Protein AF-A0A1I7TX68-F1 (afdb_monomer)

InterPro domains:
  IPR019137 Nck-associated protein 1 [PF09735] (1-129)
  IPR019137 Nck-associated protein 1 [PTHR12093] (1-124)

Secondary structure (DSSP, 8-state):
-HHHHHHGGGGGGSGGGS-BGGGTB-TTSGGGHHHHHHHHHHHHHHHTT---HHHHHHHHHHHHHHHHHHHHHHH-SSS---HHHHHHHHHHHHHHHHHHHT-SS--HHHHHHHS-HHHHHHHHHHHHHHHTT-

Mean predicted aligned error: 3.85 Å

Sequence (134 aa):
MVAVAICIPRIGMSELSSYTPSIQASLNNSHCVPAAINTIGSALFHLHEQNDIPMRMKEFLALASSGILRTIHERDNGRQVSDVILRSQTTLYIILEQMVRKSRWLSMDVLEACFPYNLVRTAYQQCYEVDTKT

Foldseek 3Di:
DLVLLLCLLVLLQDPQLFQAPVVRAGNVRLLCSLLVCQVVLVVVVVVVVPVCSLVVLLVSLLSNLVSLVVVLVVQPPPDDQDPSSLRSNLSSLCSSVSNQVNHPNHHVVSCCVRPNCVSNVVSVVVNVVVNVVD

Radius of gyration: 15.03 Å; Cα contacts (8 Å, |Δi|>4): 144; chains: 1; bounding box: 36×30×45 Å

pLDDT: mean 92.43, std 8.42, range [55.69, 98.06]

Structure (mmCIF, N/CA/C/O backbone):
data_AF-A0A1I7TX68-F1
#
_entry.id   AF-A0A1I7TX68-F1
#
loop_
_atom_site.group_PDB
_atom_site.id
_atom_site.type_symbol
_atom_site.label_atom_id
_atom_site.label_alt_id
_atom_site.label_comp_id
_atom_site.label_asym_id
_atom_site.label_entity_id
_atom_site.label_seq_id
_atom_site.pdbx_PDB_ins_code
_atom_site.Cartn_x
_atom_site.Cartn_y
_atom_site.Cartn_z
_atom_site.occupancy
_atom_site.B_iso_or_equiv
_atom_site.auth_seq_id
_atom_site.auth_comp_id
_atom_site.auth_asym_id
_atom_site.auth_atom_id
_atom_site.pdbx_PDB_model_num
ATOM 1 N N . MET A 1 1 ? -0.925 0.742 14.727 1.00 90.44 1 MET A N 1
ATOM 2 C CA . MET A 1 1 ? -0.950 0.988 13.266 1.00 90.44 1 MET A CA 1
ATOM 3 C C . MET A 1 1 ? 0.075 2.004 12.777 1.00 90.44 1 MET A C 1
ATOM 5 O O . MET A 1 1 ? 0.686 1.745 11.750 1.00 90.44 1 MET A O 1
ATOM 9 N N . VAL A 1 2 ? 0.345 3.090 13.511 1.00 95.44 2 VAL A N 1
ATOM 10 C CA . VAL A 1 2 ? 1.366 4.103 13.153 1.00 95.44 2 VAL A CA 1
ATOM 11 C C . VAL A 1 2 ? 2.733 3.498 12.799 1.00 95.44 2 VAL A C 1
ATOM 13 O O . VAL A 1 2 ? 3.244 3.739 11.710 1.00 95.44 2 VAL A O 1
ATOM 16 N N . ALA A 1 3 ? 3.295 2.652 13.671 1.00 95.62 3 ALA A N 1
ATOM 17 C CA . ALA A 1 3 ? 4.592 2.013 13.423 1.00 95.62 3 ALA A CA 1
ATOM 18 C C . ALA A 1 3 ? 4.608 1.165 12.137 1.00 95.62 3 ALA A C 1
ATOM 20 O O . ALA A 1 3 ? 5.583 1.182 11.394 1.00 95.62 3 ALA A O 1
ATOM 21 N N . VAL A 1 4 ? 3.507 0.463 11.845 1.00 96.06 4 VAL A N 1
ATOM 22 C CA . VAL A 1 4 ? 3.367 -0.333 10.618 1.00 96.06 4 VAL A CA 1
ATOM 23 C C . VAL A 1 4 ? 3.355 0.577 9.389 1.00 96.06 4 VAL A C 1
ATOM 25 O O . VAL A 1 4 ? 4.075 0.298 8.437 1.00 96.06 4 VAL A O 1
ATOM 28 N N . ALA A 1 5 ? 2.605 1.686 9.427 1.00 97.19 5 ALA A N 1
ATOM 29 C CA . ALA A 1 5 ? 2.517 2.641 8.319 1.00 97.19 5 ALA A CA 1
ATOM 30 C C . ALA A 1 5 ? 3.888 3.237 7.960 1.00 97.19 5 ALA A C 1
ATOM 32 O O . ALA A 1 5 ? 4.249 3.304 6.788 1.00 97.19 5 ALA A O 1
ATOM 33 N N . ILE A 1 6 ? 4.684 3.598 8.973 1.00 95.31 6 ILE A N 1
ATOM 34 C CA . ILE A 1 6 ? 6.037 4.156 8.801 1.00 95.31 6 ILE A CA 1
ATOM 35 C C . ILE A 1 6 ? 6.998 3.140 8.162 1.00 95.31 6 ILE A C 1
ATOM 37 O O . ILE A 1 6 ? 7.940 3.525 7.472 1.00 95.31 6 ILE A O 1
ATOM 41 N N . CYS A 1 7 ? 6.763 1.842 8.354 1.00 95.56 7 CYS A N 1
ATOM 42 C CA . CYS A 1 7 ? 7.592 0.786 7.780 1.00 95.56 7 CYS A CA 1
ATOM 43 C C . CYS A 1 7 ? 7.237 0.437 6.326 1.00 95.56 7 CYS A C 1
ATOM 4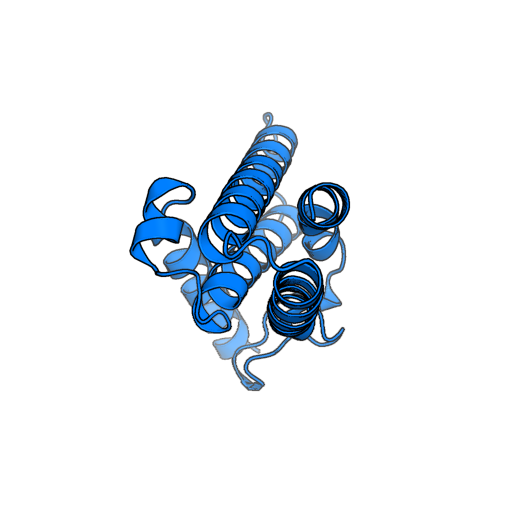5 O O . CYS A 1 7 ? 8.065 -0.184 5.660 1.00 95.56 7 CYS A O 1
ATOM 47 N N . ILE A 1 8 ? 6.067 0.836 5.807 1.00 96.50 8 ILE A N 1
ATOM 48 C CA . ILE A 1 8 ? 5.622 0.483 4.444 1.00 96.50 8 ILE A CA 1
ATOM 49 C C . ILE A 1 8 ? 6.635 0.876 3.354 1.00 96.50 8 ILE A C 1
ATOM 51 O O . ILE A 1 8 ? 6.936 0.018 2.521 1.00 96.50 8 ILE A O 1
ATOM 55 N N . PRO A 1 9 ? 7.249 2.080 3.356 1.00 94.94 9 PRO A N 1
ATOM 56 C CA . PRO A 1 9 ? 8.240 2.452 2.342 1.00 94.94 9 PRO A CA 1
ATOM 57 C C . PRO A 1 9 ? 9.437 1.493 2.240 1.00 94.94 9 PRO A C 1
ATOM 59 O O . PRO A 1 9 ? 10.081 1.413 1.193 1.00 94.94 9 PRO A O 1
ATOM 62 N N . ARG A 1 10 ? 9.737 0.727 3.301 1.00 93.44 10 ARG A N 1
ATOM 63 C CA . ARG A 1 10 ? 10.842 -0.244 3.310 1.00 93.44 10 ARG A CA 1
ATOM 64 C C . ARG A 1 10 ? 10.579 -1.442 2.397 1.00 93.44 10 ARG A C 1
ATOM 66 O O . ARG A 1 10 ? 11.537 -2.058 1.945 1.00 93.44 10 ARG A O 1
ATOM 73 N N . ILE A 1 11 ? 9.319 -1.742 2.067 1.00 95.31 11 ILE A N 1
ATOM 74 C CA . ILE A 1 11 ? 8.958 -2.825 1.135 1.00 95.31 11 ILE A CA 1
ATOM 75 C C . ILE A 1 11 ? 9.611 -2.600 -0.234 1.00 95.31 11 ILE A C 1
ATOM 77 O O . ILE A 1 11 ? 10.168 -3.534 -0.809 1.00 95.31 11 ILE A O 1
ATOM 81 N N . GLY A 1 12 ? 9.617 -1.357 -0.724 1.00 92.81 12 GLY A N 1
ATOM 82 C CA . GLY A 1 12 ? 10.200 -0.998 -2.020 1.00 92.81 12 GLY A CA 1
ATOM 83 C C . GLY A 1 12 ? 11.730 -1.107 -2.090 1.00 92.81 12 GLY A C 1
ATOM 84 O O . GLY A 1 12 ? 12.300 -0.939 -3.161 1.00 92.81 12 GLY A O 1
ATOM 85 N N . MET A 1 13 ? 12.415 -1.388 -0.974 1.00 90.25 13 MET A N 1
ATOM 86 C CA . MET A 1 13 ? 13.875 -1.554 -0.956 1.00 90.25 13 MET A CA 1
ATOM 87 C C . MET A 1 13 ? 14.337 -2.919 -1.484 1.00 90.25 13 MET A C 1
ATOM 89 O O . MET A 1 13 ? 15.502 -3.058 -1.843 1.00 90.25 13 MET A O 1
ATOM 93 N N . SER A 1 14 ? 13.457 -3.924 -1.524 1.00 93.31 14 SER A N 1
ATOM 94 C CA . SER A 1 14 ? 13.788 -5.255 -2.043 1.00 93.31 14 SER A CA 1
ATOM 95 C C . SER A 1 14 ? 13.344 -5.395 -3.495 1.00 93.31 14 SER A C 1
ATOM 97 O O . SER A 1 14 ? 12.199 -5.103 -3.830 1.00 93.31 14 SER A O 1
ATOM 99 N N . GLU A 1 15 ? 14.227 -5.901 -4.355 1.00 92.12 15 GLU A N 1
ATOM 100 C CA . GLU A 1 15 ? 13.897 -6.144 -5.767 1.00 92.12 15 GLU A CA 1
ATOM 101 C C . GLU A 1 15 ? 12.800 -7.204 -5.920 1.00 92.12 15 GLU A C 1
ATOM 103 O O . GLU A 1 15 ? 11.929 -7.085 -6.779 1.00 92.12 15 GLU A O 1
ATOM 108 N N . LEU A 1 16 ? 12.788 -8.191 -5.019 1.00 95.38 16 LEU A N 1
ATOM 109 C CA . LEU A 1 16 ? 11.799 -9.269 -4.975 1.00 95.38 16 LEU A CA 1
ATOM 110 C C . LEU A 1 16 ? 10.393 -8.787 -4.578 1.00 95.38 16 LEU A C 1
ATOM 112 O O . LEU A 1 16 ? 9.441 -9.566 -4.655 1.00 95.38 16 LEU A O 1
ATOM 116 N N . SER A 1 17 ? 10.255 -7.533 -4.130 1.00 96.88 17 SER A N 1
ATOM 117 C CA . SER A 1 17 ? 8.957 -6.913 -3.840 1.00 96.88 17 SER A CA 1
ATOM 118 C C . SER A 1 17 ? 8.227 -6.444 -5.092 1.00 96.88 17 SER A C 1
ATOM 120 O O . SER A 1 17 ? 7.039 -6.138 -5.002 1.00 96.88 17 SER A O 1
ATOM 122 N N . SER A 1 18 ? 8.917 -6.380 -6.232 1.00 95.75 18 SER 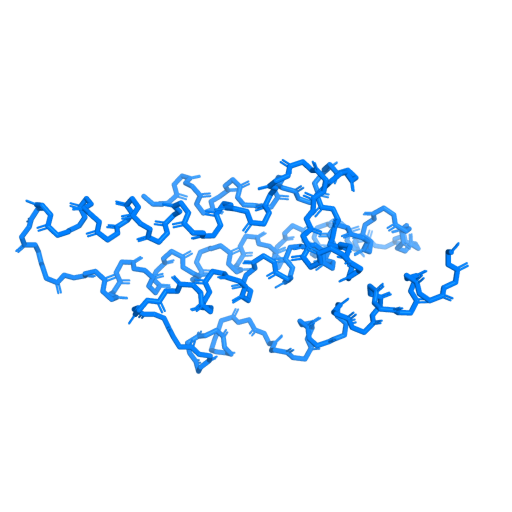A N 1
ATOM 123 C CA . SER A 1 18 ? 8.338 -5.921 -7.493 1.00 95.75 18 SER A CA 1
ATOM 124 C C . SER A 1 18 ? 7.123 -6.758 -7.870 1.00 95.75 18 SER A C 1
ATOM 126 O O . SER A 1 18 ? 7.116 -7.978 -7.700 1.00 95.75 18 SER A O 1
ATOM 128 N N . TYR A 1 19 ? 6.089 -6.087 -8.370 1.00 96.56 19 TYR A N 1
ATOM 129 C CA . TYR A 1 19 ? 4.895 -6.753 -8.866 1.00 96.56 19 TYR A CA 1
ATOM 130 C C . TYR A 1 19 ? 5.187 -7.410 -10.217 1.00 96.56 19 TYR A C 1
ATOM 132 O O . TYR A 1 19 ? 5.639 -6.747 -11.150 1.00 96.56 19 TYR A O 1
ATOM 140 N N . THR A 1 20 ? 4.893 -8.701 -10.303 1.00 95.62 20 THR A N 1
ATOM 141 C CA . THR A 1 20 ? 5.013 -9.537 -11.493 1.00 95.62 20 THR A CA 1
ATOM 142 C C . THR A 1 20 ? 3.605 -9.851 -12.014 1.00 95.62 20 THR A C 1
ATOM 144 O O . THR A 1 20 ? 2.876 -10.612 -11.366 1.00 95.62 20 THR A O 1
ATOM 147 N N . PRO A 1 21 ? 3.196 -9.272 -13.157 1.00 95.44 21 PRO A N 1
ATOM 148 C CA . PRO A 1 21 ? 1.857 -9.445 -13.715 1.00 95.44 21 PRO A CA 1
ATOM 149 C C . PRO A 1 21 ? 1.465 -10.895 -14.006 1.00 95.44 21 PRO A C 1
ATOM 151 O O . PRO A 1 21 ? 0.356 -11.290 -13.646 1.00 95.44 21 PRO A O 1
ATOM 154 N N . SER A 1 22 ? 2.368 -11.702 -14.570 1.00 94.56 22 SER A N 1
ATOM 155 C CA . SER A 1 22 ? 2.120 -13.115 -14.903 1.00 94.56 22 SER A CA 1
ATOM 156 C C . SER A 1 22 ? 1.654 -13.980 -13.721 1.00 94.56 22 SER A C 1
ATOM 158 O O . SER A 1 22 ? 0.886 -14.921 -13.915 1.00 94.56 22 SER A O 1
ATOM 160 N N . ILE A 1 23 ? 2.049 -13.636 -12.490 1.00 94.56 23 ILE A N 1
ATOM 161 C CA . ILE A 1 23 ? 1.594 -14.297 -11.252 1.00 94.56 23 ILE A CA 1
ATOM 162 C C . ILE A 1 23 ? 0.703 -13.402 -10.378 1.00 94.56 23 ILE A C 1
ATOM 164 O O . ILE A 1 23 ? 0.285 -13.814 -9.298 1.00 94.56 23 ILE A O 1
ATOM 168 N N . GLN A 1 24 ? 0.436 -12.169 -10.818 1.00 94.19 24 GLN A N 1
ATOM 169 C CA . GLN A 1 24 ? -0.279 -11.124 -10.078 1.00 94.19 24 GLN A CA 1
ATOM 170 C C . GLN A 1 24 ? 0.210 -10.937 -8.630 1.00 94.19 24 GLN A C 1
ATOM 172 O O . GLN A 1 24 ? -0.567 -10.647 -7.715 1.00 94.19 24 GLN A O 1
ATOM 177 N N . ALA A 1 25 ? 1.512 -11.100 -8.418 1.00 95.69 25 ALA A N 1
ATOM 178 C CA . ALA A 1 25 ? 2.125 -11.223 -7.103 1.00 95.69 25 ALA A CA 1
ATOM 179 C C . ALA A 1 25 ? 3.557 -10.678 -7.111 1.00 95.69 25 ALA A C 1
ATOM 181 O O . ALA A 1 25 ? 4.056 -10.199 -8.121 1.00 95.69 25 ALA A O 1
ATOM 182 N N . SER A 1 26 ? 4.214 -10.737 -5.959 1.00 96.50 26 SER A N 1
ATOM 183 C CA . SER A 1 26 ? 5.635 -10.424 -5.795 1.00 96.50 26 SER A CA 1
ATOM 184 C C . SER A 1 26 ? 6.365 -11.652 -5.260 1.00 96.50 26 SER A C 1
ATOM 186 O O . SER A 1 26 ? 5.817 -12.370 -4.418 1.00 96.50 26 SER A O 1
ATOM 188 N N . LEU A 1 27 ? 7.605 -11.879 -5.697 1.00 96.50 27 LEU A N 1
ATOM 189 C CA . LEU A 1 27 ? 8.370 -13.093 -5.378 1.00 96.50 27 LEU A CA 1
ATOM 190 C C . LEU A 1 27 ? 8.642 -13.272 -3.877 1.00 96.50 27 LEU A C 1
ATOM 192 O O . LEU A 1 27 ? 8.695 -14.395 -3.385 1.00 96.50 27 LEU A O 1
ATOM 196 N N . ASN A 1 28 ? 8.785 -12.177 -3.128 1.00 96.88 28 ASN A N 1
ATOM 197 C CA . ASN A 1 28 ? 8.976 -12.224 -1.674 1.00 96.88 28 ASN A CA 1
ATOM 198 C C . ASN A 1 28 ? 7.675 -12.147 -0.858 1.00 96.88 28 ASN A C 1
ATOM 200 O O . ASN A 1 28 ? 7.728 -11.904 0.346 1.00 96.88 28 ASN A O 1
ATOM 204 N N . ASN A 1 29 ? 6.509 -12.291 -1.489 1.00 97.38 29 ASN A N 1
ATOM 205 C CA . ASN A 1 29 ? 5.202 -12.211 -0.833 1.00 97.38 29 ASN A CA 1
ATOM 206 C C . ASN A 1 29 ? 4.825 -10.850 -0.214 1.00 97.38 29 ASN A C 1
ATOM 208 O O . ASN A 1 29 ? 3.859 -10.765 0.542 1.00 97.38 29 ASN A O 1
ATOM 212 N N . SER A 1 30 ? 5.505 -9.755 -0.564 1.00 97.06 30 SER A N 1
ATOM 213 C CA . SER A 1 30 ? 5.114 -8.399 -0.134 1.00 97.06 30 SER A CA 1
ATOM 214 C C . SER A 1 30 ? 3.655 -8.035 -0.460 1.00 97.06 30 SER A C 1
ATOM 216 O O . SER A 1 30 ? 3.009 -7.346 0.326 1.00 97.06 30 SER A O 1
ATOM 218 N N . HIS A 1 31 ? 3.087 -8.562 -1.549 1.00 96.12 31 HIS A N 1
ATOM 219 C CA . HIS A 1 31 ? 1.662 -8.424 -1.904 1.00 96.12 31 HIS A CA 1
ATOM 220 C C . HIS A 1 31 ? 0.670 -9.016 -0.864 1.00 96.12 31 HIS A C 1
ATOM 222 O O . HIS A 1 31 ? -0.541 -8.750 -0.906 1.00 96.12 31 HIS A O 1
ATOM 228 N N . CYS A 1 32 ? 1.152 -9.812 0.098 1.00 97.31 32 CYS A N 1
ATOM 229 C CA . CYS A 1 32 ? 0.368 -10.332 1.223 1.00 97.31 32 CYS A CA 1
ATOM 230 C C . CYS A 1 32 ? 0.254 -9.334 2.385 1.00 97.31 32 CYS A C 1
ATOM 232 O O . CYS A 1 32 ? -0.726 -9.383 3.133 1.00 97.31 32 CYS A O 1
ATOM 234 N N . VAL A 1 33 ? 1.208 -8.404 2.521 1.00 97.19 33 VAL A N 1
ATOM 235 C CA . VAL A 1 33 ? 1.239 -7.401 3.602 1.00 97.19 33 VAL A CA 1
ATOM 236 C C . VAL A 1 33 ? -0.071 -6.601 3.692 1.00 97.19 33 VAL A C 1
ATOM 238 O O . VAL A 1 33 ? -0.607 -6.488 4.798 1.00 97.19 33 VAL A O 1
ATOM 241 N N . PRO A 1 34 ? -0.665 -6.132 2.574 1.00 97.19 34 PRO A N 1
ATOM 242 C CA . PRO A 1 34 ? -1.985 -5.508 2.585 1.00 97.19 34 PRO A CA 1
ATOM 243 C C . PRO A 1 34 ? -3.089 -6.320 3.275 1.00 97.19 34 PRO A C 1
ATOM 245 O O . PRO A 1 34 ? -3.826 -5.802 4.115 1.00 97.19 34 PRO A O 1
ATOM 248 N N . ALA A 1 35 ? -3.188 -7.616 2.961 1.00 97.00 35 ALA A N 1
ATOM 249 C CA . ALA A 1 35 ? -4.201 -8.493 3.546 1.00 97.00 35 ALA A CA 1
ATOM 250 C C . ALA A 1 35 ? -3.981 -8.672 5.054 1.00 97.00 35 ALA A C 1
ATOM 252 O O . ALA A 1 35 ? -4.932 -8.608 5.837 1.00 97.00 35 ALA A O 1
ATOM 253 N N . ALA A 1 36 ? -2.723 -8.861 5.462 1.00 97.75 36 ALA A N 1
ATOM 254 C CA . ALA A 1 36 ? -2.353 -9.036 6.861 1.00 97.75 36 ALA A CA 1
ATOM 255 C C . ALA A 1 36 ? -2.710 -7.800 7.698 1.00 97.75 36 ALA A C 1
ATOM 257 O O . ALA A 1 36 ? -3.316 -7.929 8.759 1.00 97.75 36 ALA A O 1
ATOM 258 N N . ILE A 1 37 ? -2.405 -6.598 7.202 1.00 96.94 37 ILE A N 1
ATOM 259 C CA . ILE A 1 37 ? -2.683 -5.342 7.910 1.00 96.94 37 ILE A CA 1
ATOM 260 C C . ILE A 1 37 ? -4.181 -5.107 8.061 1.00 96.94 37 ILE A C 1
ATOM 262 O O . ILE A 1 37 ? -4.635 -4.787 9.160 1.00 96.94 37 ILE A O 1
ATOM 266 N N . ASN A 1 38 ? -4.955 -5.324 6.998 1.00 96.00 38 ASN A N 1
ATOM 267 C CA . ASN A 1 38 ? -6.409 -5.206 7.063 1.00 96.00 38 ASN A CA 1
ATOM 268 C C . ASN A 1 38 ? -7.014 -6.196 8.061 1.00 96.00 38 ASN A C 1
ATOM 270 O O . ASN A 1 38 ? -7.894 -5.824 8.837 1.00 96.00 38 ASN A O 1
ATOM 274 N N . THR A 1 39 ? -6.520 -7.434 8.073 1.00 96.38 39 THR A N 1
ATOM 275 C CA . THR A 1 39 ? -7.019 -8.492 8.959 1.00 96.38 39 THR A CA 1
ATOM 276 C C . THR A 1 39 ? -6.683 -8.194 10.417 1.00 96.38 39 THR A C 1
ATOM 278 O O . THR A 1 39 ? -7.584 -8.098 11.249 1.00 96.38 39 THR A O 1
ATOM 281 N N . ILE A 1 40 ? -5.401 -7.976 10.723 1.00 95.56 40 ILE A N 1
ATOM 282 C CA . ILE A 1 40 ? -4.924 -7.715 12.086 1.00 95.56 40 ILE A CA 1
ATOM 283 C C . ILE A 1 40 ? -5.518 -6.407 12.615 1.00 95.56 40 ILE A C 1
ATOM 285 O O . ILE A 1 40 ? -5.987 -6.363 13.747 1.00 95.56 40 ILE A O 1
ATOM 289 N N . GLY A 1 41 ? -5.561 -5.353 11.797 1.00 93.50 41 GLY A N 1
ATOM 290 C CA . GLY A 1 41 ? -6.171 -4.081 12.180 1.00 93.50 41 GLY A CA 1
ATOM 291 C C . GLY A 1 41 ? -7.640 -4.207 12.512 1.00 93.50 41 GLY A C 1
ATOM 292 O O . GLY A 1 41 ? -8.064 -3.772 13.578 1.00 93.50 41 GLY A O 1
ATOM 293 N N . SER A 1 42 ? -8.402 -4.859 11.636 1.00 92.94 42 SER A N 1
ATOM 294 C CA . SER A 1 42 ? -9.823 -5.090 11.880 1.00 92.94 42 SER A CA 1
ATOM 295 C C . SER A 1 42 ? -10.054 -5.892 13.155 1.00 92.94 42 SER A C 1
ATOM 297 O O . SER A 1 42 ? -10.929 -5.531 13.930 1.00 92.94 42 SER A O 1
ATOM 299 N N . ALA A 1 43 ? -9.277 -6.954 13.379 1.00 94.25 43 ALA A N 1
ATOM 300 C CA . ALA A 1 43 ? -9.425 -7.809 14.551 1.00 94.25 43 ALA A CA 1
ATOM 301 C C . ALA A 1 43 ? -9.098 -7.062 15.852 1.00 94.25 43 ALA A C 1
ATOM 303 O O . ALA A 1 43 ? -9.900 -7.078 16.782 1.00 94.25 43 ALA A O 1
ATOM 304 N N . LEU A 1 44 ? -7.957 -6.368 15.906 1.00 93.75 44 LEU A N 1
ATOM 305 C CA . LEU A 1 44 ? -7.522 -5.654 17.108 1.00 93.75 44 LEU A CA 1
ATOM 306 C C . LEU A 1 44 ? -8.462 -4.498 17.457 1.00 93.75 44 LEU A C 1
ATOM 308 O O . LEU A 1 44 ? -8.880 -4.378 18.603 1.00 93.75 44 LEU A O 1
ATOM 312 N N . PHE A 1 45 ? -8.839 -3.665 16.484 1.00 92.44 45 PHE A N 1
ATOM 313 C CA . PHE A 1 45 ? -9.743 -2.543 16.754 1.00 92.44 45 PHE A CA 1
ATOM 314 C C . PHE A 1 45 ? -11.169 -3.000 17.075 1.00 92.44 45 PHE A C 1
ATOM 316 O O . PHE A 1 45 ? -11.859 -2.341 17.846 1.00 92.44 45 PHE A O 1
ATOM 323 N N . HIS A 1 46 ? -11.604 -4.141 16.532 1.00 91.88 46 HIS A N 1
ATOM 324 C CA . HIS A 1 46 ? -12.875 -4.739 16.928 1.00 91.88 46 HIS A CA 1
ATOM 325 C C . HIS A 1 46 ? -12.847 -5.232 18.379 1.00 91.88 46 HIS A C 1
ATOM 327 O O . HIS A 1 46 ? -13.770 -4.932 19.129 1.00 91.88 46 HIS A O 1
ATOM 333 N N . LEU A 1 47 ? -11.777 -5.923 18.790 1.00 94.31 47 LEU A N 1
ATOM 334 C CA . LEU A 1 47 ? -11.621 -6.458 20.147 1.00 94.31 47 LEU A CA 1
ATOM 335 C C . LEU A 1 47 ? -11.653 -5.370 21.233 1.00 94.31 47 LEU A C 1
ATOM 337 O O . LEU A 1 47 ? -12.080 -5.632 22.350 1.00 94.31 47 LEU A O 1
ATOM 341 N N . HIS A 1 48 ? -11.206 -4.155 20.915 1.00 89.12 48 HIS A N 1
ATOM 342 C CA . HIS A 1 48 ? -11.214 -3.031 21.853 1.00 89.12 48 HIS A CA 1
ATOM 343 C C . HIS A 1 48 ? -12.544 -2.247 21.888 1.00 89.12 48 HIS A C 1
ATOM 345 O O . HIS A 1 48 ? -12.613 -1.231 22.571 1.00 89.12 48 HIS A O 1
ATOM 351 N N . GLU A 1 49 ? -13.582 -2.702 21.172 1.00 76.25 49 GLU A N 1
ATOM 352 C CA . GLU A 1 49 ? -14.965 -2.182 21.201 1.00 76.25 49 GLU A CA 1
ATOM 35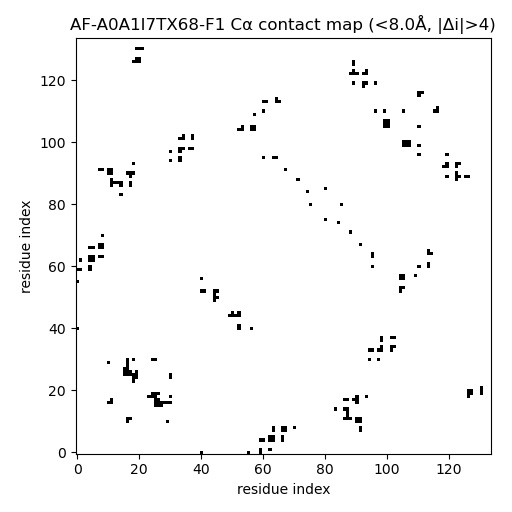3 C C . GLU A 1 49 ? -15.126 -0.674 20.920 1.00 76.25 49 GLU A C 1
ATOM 355 O O . GLU A 1 49 ? -16.128 -0.057 21.273 1.00 76.25 49 GLU A O 1
ATOM 360 N N . GLN A 1 50 ? -14.171 -0.058 20.219 1.00 76.94 50 GLN A N 1
ATOM 361 C CA . GLN A 1 50 ? -14.200 1.387 19.957 1.00 76.94 50 GLN A CA 1
ATOM 362 C C . GLN A 1 50 ? -15.054 1.781 18.740 1.00 76.94 50 GLN A C 1
ATOM 364 O O . GLN A 1 50 ? -15.304 2.965 18.531 1.00 76.94 50 GLN A O 1
ATOM 369 N N . ASN A 1 51 ? -15.519 0.813 17.933 1.00 83.12 51 ASN A N 1
ATOM 370 C CA . ASN A 1 51 ? -16.277 1.029 16.684 1.00 83.12 51 ASN A CA 1
ATOM 371 C C . ASN A 1 51 ? -15.643 2.053 15.716 1.00 83.12 51 ASN A C 1
ATOM 373 O O . ASN A 1 51 ? -16.306 2.592 14.832 1.00 83.12 51 ASN A O 1
ATOM 377 N N . ASP A 1 52 ? -14.338 2.286 15.833 1.00 92.81 52 ASP A N 1
ATOM 378 C CA . ASP A 1 52 ? -13.605 3.333 15.124 1.00 92.81 52 ASP A CA 1
ATOM 379 C C . ASP A 1 52 ? -12.693 2.773 14.020 1.00 92.81 52 ASP A C 1
ATOM 381 O O . ASP A 1 52 ? -11.900 3.503 13.425 1.00 92.81 52 ASP A O 1
ATOM 385 N N . ILE A 1 53 ? -12.847 1.488 13.681 1.00 94.69 53 ILE A N 1
ATOM 386 C CA . ILE A 1 53 ? -12.062 0.782 12.657 1.00 94.69 53 ILE A CA 1
ATOM 387 C C . ILE A 1 53 ? -11.980 1.574 11.339 1.00 94.69 53 ILE A C 1
ATOM 389 O O . ILE A 1 53 ? -10.864 1.765 10.849 1.00 94.69 53 ILE A O 1
ATOM 393 N N . PRO A 1 54 ? -13.084 2.112 10.768 1.00 95.12 54 PRO A N 1
ATOM 394 C CA . PRO A 1 54 ? -12.999 2.930 9.558 1.00 95.12 54 PRO A CA 1
ATOM 395 C C . PRO A 1 54 ? -12.095 4.156 9.725 1.00 95.12 54 PRO A C 1
ATOM 397 O O . PRO A 1 54 ? -11.314 4.471 8.830 1.00 95.12 54 PRO A O 1
ATOM 400 N N . MET A 1 55 ? -12.171 4.837 10.870 1.00 95.56 55 MET A N 1
ATOM 401 C CA . MET A 1 55 ? -11.353 6.014 11.168 1.00 95.56 55 MET A CA 1
ATOM 402 C C . MET A 1 55 ? -9.876 5.630 11.313 1.00 95.56 55 MET A C 1
ATOM 404 O O . MET A 1 55 ? -9.023 6.226 10.658 1.00 95.56 55 MET A O 1
ATOM 408 N N . ARG A 1 56 ? -9.571 4.583 12.088 1.00 95.69 56 ARG A N 1
ATOM 409 C CA . ARG A 1 56 ? -8.198 4.096 12.303 1.00 95.69 56 ARG A CA 1
ATOM 410 C C . ARG A 1 56 ? -7.544 3.613 11.007 1.00 95.69 56 ARG A C 1
ATOM 412 O O . ARG A 1 56 ? -6.359 3.863 10.785 1.00 95.69 56 ARG A O 1
ATOM 419 N N . MET A 1 57 ? -8.301 2.944 10.134 1.00 96.50 57 MET A N 1
ATOM 420 C CA . MET A 1 57 ? -7.801 2.494 8.830 1.00 96.50 57 MET A CA 1
ATOM 421 C C . MET A 1 57 ? -7.564 3.670 7.871 1.00 96.50 57 MET A C 1
ATOM 423 O O . MET A 1 57 ? -6.566 3.661 7.150 1.00 96.50 57 MET A O 1
ATOM 427 N N . LYS A 1 58 ? -8.420 4.704 7.887 1.00 97.19 58 LYS A N 1
ATOM 428 C CA . LYS A 1 58 ? -8.204 5.946 7.119 1.00 97.19 58 LYS A CA 1
ATOM 429 C C . LYS A 1 58 ? -6.942 6.681 7.570 1.00 97.19 58 LYS A C 1
ATOM 431 O O . LYS A 1 58 ? -6.130 7.060 6.732 1.00 97.19 58 LYS A O 1
ATOM 436 N N . GLU A 1 59 ? -6.743 6.825 8.880 1.00 97.06 59 GLU A N 1
ATOM 437 C CA . GLU A 1 59 ? -5.522 7.420 9.440 1.00 97.06 59 GLU A CA 1
ATOM 438 C C . GLU A 1 59 ? -4.269 6.629 9.045 1.00 97.06 59 GLU A C 1
ATOM 440 O O . GLU A 1 59 ? -3.262 7.214 8.645 1.00 97.06 59 GLU A O 1
ATOM 445 N N . PHE A 1 60 ? -4.335 5.293 9.107 1.00 97.62 60 PHE A N 1
ATOM 446 C CA . PHE A 1 60 ? -3.253 4.426 8.645 1.00 97.62 60 PHE A CA 1
ATOM 447 C C . PHE A 1 60 ? -2.914 4.678 7.170 1.00 97.62 60 PHE A C 1
ATOM 449 O O . PHE A 1 60 ? -1.739 4.854 6.843 1.00 97.62 60 PHE A O 1
ATOM 456 N N . LEU A 1 61 ? -3.922 4.717 6.291 1.00 98.06 61 LEU A N 1
ATOM 457 C CA . LEU A 1 61 ? -3.715 4.920 4.857 1.00 98.06 61 LEU A CA 1
ATOM 458 C C . LEU A 1 61 ? -3.116 6.299 4.563 1.00 98.06 61 LEU A C 1
ATOM 460 O O . LEU A 1 61 ? -2.171 6.393 3.780 1.00 98.06 61 LEU A O 1
ATOM 464 N N . ALA A 1 62 ? -3.612 7.350 5.220 1.00 97.88 62 ALA A N 1
ATOM 465 C CA . ALA A 1 62 ? -3.084 8.703 5.071 1.00 97.88 62 ALA A CA 1
ATOM 466 C C . ALA A 1 62 ? -1.608 8.782 5.497 1.00 97.88 62 ALA A C 1
ATOM 468 O O . ALA A 1 62 ? -0.777 9.347 4.784 1.00 97.88 62 ALA A O 1
ATOM 469 N N . LEU A 1 63 ? -1.258 8.154 6.624 1.00 98.06 63 LEU A N 1
ATOM 470 C CA . LEU A 1 63 ? 0.115 8.122 7.121 1.00 98.06 63 LEU A CA 1
ATOM 471 C C . LEU A 1 63 ? 1.048 7.321 6.201 1.00 98.06 63 LEU A C 1
ATOM 473 O O . LEU A 1 63 ? 2.158 7.771 5.916 1.00 98.06 63 LEU A O 1
ATOM 477 N N . ALA A 1 64 ? 0.607 6.158 5.714 1.00 97.88 64 ALA A N 1
ATOM 478 C CA . ALA A 1 64 ? 1.384 5.339 4.785 1.00 97.88 64 ALA A CA 1
ATOM 479 C C . ALA A 1 64 ? 1.603 6.061 3.444 1.00 97.88 64 ALA A C 1
ATOM 481 O O . ALA A 1 64 ? 2.727 6.090 2.941 1.00 97.88 64 ALA A O 1
ATOM 482 N N . SER A 1 65 ? 0.557 6.697 2.908 1.00 97.62 65 SER A N 1
ATOM 483 C CA . SER A 1 65 ? 0.615 7.474 1.662 1.00 97.62 65 SER A CA 1
ATOM 484 C C . SER A 1 65 ? 1.585 8.649 1.784 1.00 97.62 65 SER A C 1
ATOM 486 O O . SER A 1 65 ? 2.467 8.811 0.943 1.00 97.62 65 SER A O 1
ATOM 488 N N . SER A 1 66 ? 1.499 9.409 2.881 1.00 96.38 66 SER A N 1
ATOM 489 C CA . SER A 1 66 ? 2.432 10.500 3.187 1.00 96.38 66 SER A CA 1
ATOM 490 C C . SER A 1 66 ? 3.878 10.004 3.314 1.00 96.38 66 SER A C 1
ATOM 492 O O . SER A 1 66 ? 4.791 10.583 2.724 1.00 96.38 66 SER A O 1
ATOM 494 N N . GLY A 1 67 ? 4.094 8.885 4.017 1.00 95.06 67 GLY A N 1
ATOM 495 C CA . GLY A 1 67 ? 5.413 8.265 4.148 1.00 95.06 67 GLY A CA 1
ATOM 496 C C . GLY A 1 67 ? 6.019 7.868 2.800 1.00 95.06 67 GLY A C 1
ATOM 497 O O . GLY A 1 67 ? 7.193 8.145 2.559 1.00 95.06 67 GLY A O 1
ATOM 498 N N . ILE A 1 68 ? 5.217 7.278 1.910 1.00 95.12 68 ILE A N 1
ATOM 499 C CA . ILE A 1 68 ? 5.638 6.898 0.556 1.00 95.12 68 ILE A CA 1
ATOM 500 C C . ILE A 1 68 ? 5.987 8.136 -0.273 1.00 95.12 68 ILE A C 1
ATOM 502 O O . ILE A 1 68 ? 7.097 8.207 -0.797 1.00 95.12 68 ILE A O 1
ATOM 506 N N . LEU A 1 69 ? 5.093 9.126 -0.354 1.00 93.81 69 LEU A N 1
ATOM 507 C CA . LEU A 1 69 ? 5.322 10.348 -1.134 1.00 93.81 69 LEU A CA 1
ATOM 508 C C . LEU A 1 69 ? 6.575 11.096 -0.664 1.00 93.81 69 LEU A C 1
ATOM 510 O O . LEU A 1 69 ? 7.382 11.526 -1.487 1.00 93.81 69 LEU A O 1
ATOM 514 N N . ARG A 1 70 ? 6.791 11.181 0.655 1.00 91.94 70 ARG A N 1
ATOM 515 C CA . ARG A 1 70 ? 7.995 11.793 1.224 1.00 91.94 70 ARG A CA 1
ATOM 516 C C . ARG A 1 70 ? 9.262 11.022 0.857 1.00 91.94 70 ARG A C 1
ATOM 518 O O . ARG A 1 70 ? 10.203 11.632 0.366 1.00 91.94 70 ARG A O 1
ATOM 525 N N . THR A 1 71 ? 9.288 9.698 1.048 1.00 88.19 71 THR A N 1
ATOM 526 C CA . THR A 1 71 ? 10.456 8.868 0.687 1.00 88.19 71 THR A CA 1
ATOM 527 C C . THR A 1 71 ? 10.805 8.990 -0.793 1.00 88.19 71 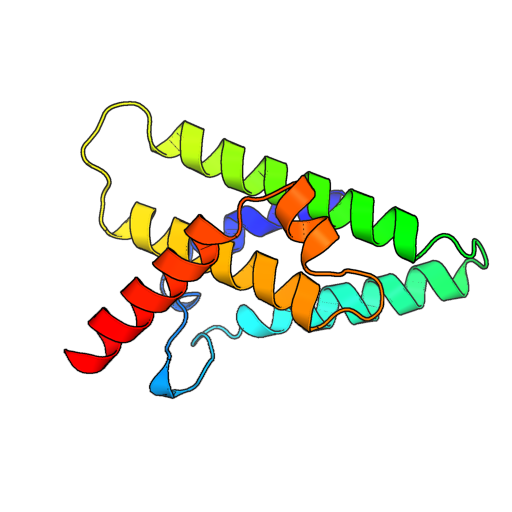THR A C 1
ATOM 529 O O . THR A 1 71 ? 11.972 8.910 -1.167 1.00 88.19 71 THR A O 1
ATOM 532 N N . ILE A 1 72 ? 9.802 9.174 -1.644 1.00 86.50 72 ILE A N 1
ATOM 533 C CA . ILE A 1 72 ? 9.992 9.326 -3.082 1.00 86.50 72 ILE A CA 1
ATOM 534 C C . ILE A 1 72 ? 10.577 10.693 -3.408 1.00 86.50 72 ILE A C 1
ATOM 536 O O . ILE A 1 72 ? 11.595 10.751 -4.090 1.00 86.50 72 ILE A O 1
ATOM 540 N N . HIS A 1 73 ? 10.007 11.760 -2.852 1.00 86.00 73 HIS A N 1
ATOM 541 C CA . HIS A 1 73 ? 10.530 13.113 -3.012 1.00 86.00 73 HIS A CA 1
ATOM 542 C C . HIS A 1 73 ? 11.983 13.236 -2.518 1.00 86.00 73 HIS A C 1
ATOM 544 O O . HIS A 1 73 ? 12.828 13.802 -3.201 1.00 86.00 73 HIS A O 1
ATOM 550 N N . GLU A 1 74 ? 12.311 12.626 -1.375 1.00 84.69 74 GLU A N 1
ATOM 551 C CA . GLU A 1 74 ? 13.677 12.600 -0.832 1.00 84.69 74 GLU A CA 1
ATOM 552 C C . GLU A 1 74 ? 14.681 11.906 -1.769 1.00 84.69 74 GLU A C 1
ATOM 554 O O . GLU A 1 74 ? 15.842 12.314 -1.837 1.00 84.69 74 GLU A O 1
ATOM 559 N N . ARG A 1 75 ? 14.243 10.872 -2.503 1.00 77.50 75 ARG A N 1
ATOM 560 C CA . ARG A 1 75 ? 15.072 10.130 -3.469 1.00 77.50 75 ARG A CA 1
ATOM 561 C C . ARG A 1 75 ? 15.165 10.802 -4.842 1.00 77.50 75 ARG A C 1
ATOM 563 O O . ARG A 1 75 ? 16.086 10.478 -5.586 1.00 77.50 75 ARG A O 1
ATOM 570 N N . ASP A 1 76 ? 14.250 11.714 -5.157 1.00 74.25 76 ASP A N 1
ATOM 571 C CA . ASP A 1 76 ? 14.146 12.415 -6.445 1.00 74.25 76 ASP A CA 1
ATOM 572 C C . ASP A 1 76 ? 14.970 13.722 -6.500 1.00 74.25 76 ASP A C 1
ATOM 574 O O . ASP A 1 76 ? 14.976 14.425 -7.506 1.00 74.25 76 ASP A O 1
ATOM 578 N N . ASN A 1 77 ? 15.710 14.057 -5.433 1.00 63.19 77 ASN A N 1
ATOM 579 C CA . ASN A 1 77 ? 16.483 15.301 -5.294 1.00 63.19 77 ASN A CA 1
ATOM 580 C C . ASN A 1 77 ? 17.724 15.395 -6.221 1.00 63.19 77 ASN A C 1
ATOM 582 O O . ASN A 1 77 ? 18.868 15.463 -5.765 1.00 63.19 77 ASN A O 1
ATOM 586 N N . GLY A 1 78 ? 17.499 15.466 -7.537 1.00 55.69 78 GLY A N 1
ATOM 587 C CA . GLY A 1 78 ? 18.406 16.106 -8.497 1.00 55.69 78 GLY A CA 1
ATOM 588 C C . GLY A 1 78 ? 19.363 15.202 -9.280 1.00 55.69 78 GLY A C 1
ATOM 589 O O . GLY A 1 78 ? 20.285 15.713 -9.914 1.00 55.69 78 GLY A O 1
ATOM 590 N N . ARG A 1 79 ? 19.178 13.879 -9.278 1.00 57.00 79 ARG A N 1
ATOM 591 C CA . ARG A 1 79 ? 19.909 12.960 -10.173 1.00 57.00 79 ARG A CA 1
ATOM 592 C C . ARG A 1 79 ? 18.923 12.166 -11.014 1.00 57.00 79 ARG A C 1
ATOM 594 O O . ARG A 1 79 ? 17.817 11.897 -10.565 1.00 57.00 79 ARG A O 1
ATOM 601 N N . GLN A 1 80 ? 19.349 11.793 -12.222 1.00 60.12 80 GLN A N 1
ATOM 602 C CA . GLN A 1 80 ? 18.619 10.887 -13.108 1.00 60.12 80 GLN A CA 1
ATOM 603 C C . GLN A 1 80 ? 18.038 9.724 -12.291 1.00 60.12 80 GLN A C 1
ATOM 605 O O . GLN A 1 80 ? 18.783 9.026 -11.596 1.00 60.12 80 GLN A O 1
ATOM 610 N N . VAL A 1 81 ? 16.710 9.578 -12.319 1.00 69.56 81 VAL A N 1
ATOM 611 C CA . VAL A 1 81 ? 15.998 8.556 -11.546 1.00 69.56 81 VAL A CA 1
ATOM 612 C C . VAL A 1 81 ? 16.506 7.193 -11.998 1.00 69.56 81 VAL A C 1
ATOM 614 O O . VAL A 1 81 ? 16.280 6.782 -13.131 1.00 69.56 81 VAL A O 1
ATOM 617 N N . SER A 1 82 ? 17.241 6.514 -11.120 1.00 81.69 82 SER A N 1
ATOM 618 C CA . SER A 1 82 ? 17.716 5.154 -11.370 1.00 81.69 82 SER A CA 1
ATOM 619 C C . SER A 1 82 ? 16.526 4.199 -11.502 1.00 81.69 82 SER A C 1
ATOM 621 O O . SER A 1 82 ? 15.549 4.333 -10.760 1.00 81.69 82 SER A O 1
ATOM 623 N N . ASP A 1 83 ? 16.644 3.179 -12.355 1.00 83.88 83 ASP A N 1
ATOM 624 C CA . ASP A 1 83 ? 15.651 2.101 -12.495 1.00 83.88 83 ASP A CA 1
ATOM 625 C C . ASP A 1 83 ? 15.264 1.470 -11.147 1.00 83.88 83 ASP A C 1
ATOM 627 O O . ASP A 1 83 ? 14.109 1.109 -10.920 1.00 83.88 83 ASP A O 1
ATOM 631 N N . VAL A 1 84 ? 16.208 1.403 -10.202 1.00 85.69 84 VAL A N 1
ATOM 632 C CA . VAL A 1 84 ? 15.972 0.915 -8.834 1.00 85.69 84 VAL A CA 1
ATOM 633 C C . VAL A 1 84 ?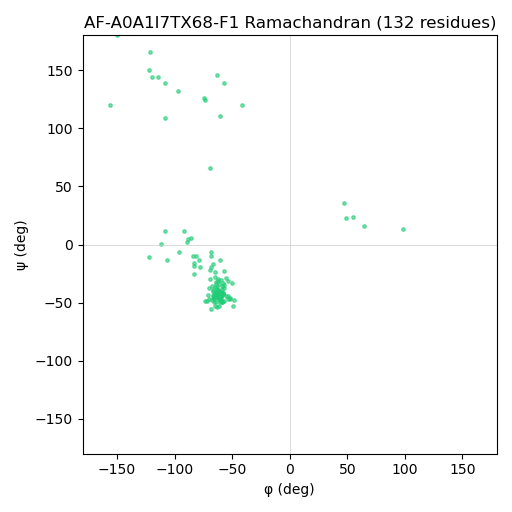 14.956 1.790 -8.094 1.00 85.69 84 VAL A C 1
ATOM 635 O O . VAL A 1 84 ? 14.090 1.275 -7.382 1.00 85.69 84 VAL A O 1
ATOM 638 N N . ILE A 1 85 ? 15.051 3.113 -8.252 1.00 87.25 85 ILE A N 1
ATOM 639 C CA . ILE A 1 85 ? 14.142 4.075 -7.622 1.00 87.25 85 ILE A CA 1
ATOM 640 C C . ILE A 1 85 ? 12.763 3.962 -8.265 1.00 87.25 85 ILE A C 1
ATOM 642 O O . ILE A 1 85 ? 11.782 3.844 -7.533 1.00 87.25 85 ILE A O 1
ATOM 646 N N . LEU A 1 86 ? 12.690 3.919 -9.598 1.00 88.50 86 LEU A N 1
ATOM 647 C CA . LEU A 1 86 ? 11.425 3.782 -10.318 1.00 88.50 86 LEU A CA 1
ATOM 648 C C . LEU A 1 86 ? 10.694 2.495 -9.911 1.00 88.50 86 LEU A C 1
ATOM 650 O O . LEU A 1 86 ? 9.552 2.542 -9.467 1.00 88.50 86 LEU A O 1
ATOM 654 N N . ARG A 1 87 ? 11.385 1.352 -9.919 1.00 91.38 87 ARG A N 1
ATOM 655 C CA . ARG A 1 87 ? 10.836 0.060 -9.476 1.00 91.38 87 ARG A CA 1
ATOM 656 C C . ARG A 1 87 ? 10.334 0.096 -8.030 1.00 91.38 87 ARG A C 1
ATOM 658 O O . ARG A 1 87 ? 9.270 -0.450 -7.722 1.00 91.38 87 ARG A O 1
ATOM 665 N N . SER A 1 88 ? 11.082 0.748 -7.136 1.00 93.19 88 SER A N 1
ATOM 666 C CA . SER A 1 88 ? 10.660 0.960 -5.747 1.00 93.19 88 SER A CA 1
ATOM 667 C C . SER A 1 88 ? 9.370 1.784 -5.674 1.00 93.19 88 SER A C 1
ATOM 669 O O . SER A 1 88 ? 8.506 1.452 -4.866 1.00 93.19 88 SER A O 1
ATOM 671 N N . GLN A 1 89 ? 9.226 2.840 -6.481 1.00 94.19 89 GLN A N 1
ATOM 672 C CA . GLN A 1 89 ? 8.017 3.672 -6.531 1.00 94.19 89 GLN A CA 1
ATOM 673 C C . GLN A 1 89 ? 6.814 2.855 -7.009 1.00 94.19 89 GLN A C 1
ATOM 675 O O . GLN A 1 89 ? 5.819 2.746 -6.294 1.00 94.19 89 GLN A O 1
ATOM 680 N N . THR A 1 90 ? 6.954 2.201 -8.163 1.00 95.44 90 THR A N 1
ATOM 681 C CA . THR A 1 90 ? 5.942 1.338 -8.782 1.00 95.44 90 THR A CA 1
ATOM 682 C C . THR A 1 90 ? 5.426 0.285 -7.798 1.00 95.44 90 THR A C 1
ATOM 684 O O . THR A 1 90 ? 4.219 0.130 -7.614 1.00 95.44 90 THR A O 1
ATOM 687 N N . THR A 1 91 ? 6.340 -0.373 -7.079 1.00 96.38 91 THR A N 1
ATOM 688 C CA . THR A 1 91 ? 6.007 -1.356 -6.038 1.00 96.38 91 THR A CA 1
ATOM 689 C C . THR A 1 91 ? 5.152 -0.749 -4.924 1.00 96.38 91 THR A C 1
ATOM 691 O O . THR A 1 91 ? 4.128 -1.313 -4.541 1.00 96.38 91 THR A O 1
ATOM 694 N N . LEU A 1 92 ? 5.559 0.404 -4.388 1.00 97.06 92 LEU A N 1
ATOM 695 C CA . LEU A 1 92 ? 4.870 1.045 -3.267 1.00 97.06 92 LEU A CA 1
ATOM 696 C C . LEU A 1 92 ? 3.474 1.550 -3.655 1.00 97.06 92 LEU A C 1
ATOM 698 O O . LEU A 1 92 ? 2.547 1.444 -2.851 1.00 97.06 92 LEU A O 1
ATOM 702 N N . TYR A 1 93 ? 3.303 2.039 -4.884 1.00 97.50 93 TYR A N 1
ATOM 703 C CA . TYR A 1 93 ? 2.009 2.497 -5.398 1.00 97.50 93 TYR A CA 1
ATOM 704 C C . TYR A 1 93 ? 1.013 1.341 -5.523 1.00 97.50 93 TYR A C 1
ATOM 706 O O . TYR A 1 93 ? -0.130 1.451 -5.080 1.00 97.50 93 TYR A O 1
ATOM 714 N N . ILE A 1 94 ? 1.469 0.202 -6.049 1.00 97.69 94 ILE A N 1
ATOM 715 C CA . ILE A 1 94 ? 0.662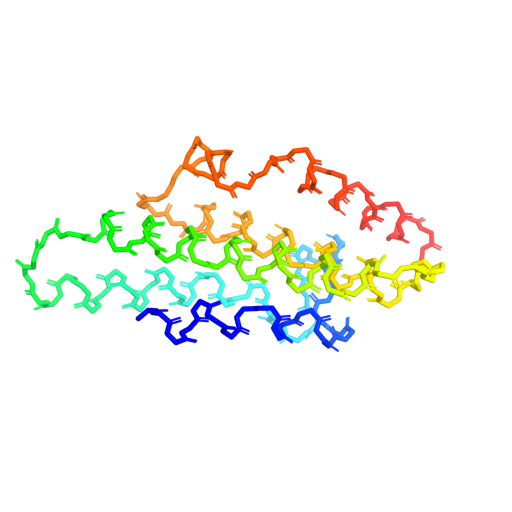 -1.019 -6.148 1.00 97.69 94 ILE A CA 1
ATOM 716 C C . ILE A 1 94 ? 0.289 -1.538 -4.751 1.00 97.69 94 ILE A C 1
ATOM 718 O O . ILE A 1 94 ? -0.858 -1.912 -4.518 1.00 97.69 94 ILE A O 1
ATO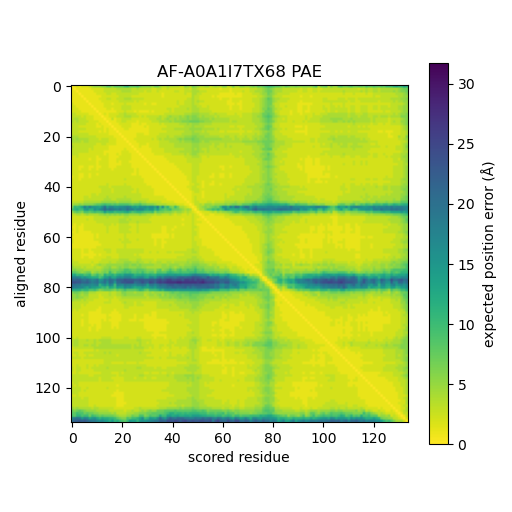M 722 N N . ILE A 1 95 ? 1.214 -1.507 -3.785 1.00 97.38 95 ILE A N 1
ATOM 723 C CA . ILE A 1 95 ? 0.932 -1.925 -2.402 1.00 97.38 95 ILE A CA 1
ATOM 724 C C . ILE A 1 95 ? -0.152 -1.057 -1.742 1.00 97.38 95 ILE A C 1
ATOM 726 O O . ILE A 1 95 ? -1.017 -1.604 -1.055 1.00 97.38 95 ILE A O 1
ATOM 730 N N . LEU A 1 96 ? -0.147 0.266 -1.951 1.00 97.38 96 LEU A N 1
ATOM 731 C CA . LEU A 1 96 ? -1.203 1.154 -1.440 1.00 97.38 96 LEU A CA 1
ATOM 732 C C . LEU A 1 96 ? -2.574 0.812 -2.026 1.00 97.38 96 LEU A C 1
ATOM 734 O O . LEU A 1 96 ? -3.558 0.723 -1.293 1.00 97.38 96 LEU A O 1
ATOM 738 N N . GLU A 1 97 ? -2.644 0.570 -3.331 1.00 97.81 97 GLU A N 1
ATOM 739 C CA . GLU A 1 97 ? -3.895 0.180 -3.979 1.00 97.81 97 GLU A CA 1
ATOM 740 C C . GLU A 1 97 ? -4.398 -1.177 -3.469 1.00 97.81 97 GLU A C 1
ATOM 742 O O . GLU A 1 97 ? -5.575 -1.317 -3.125 1.00 97.81 97 GLU A O 1
ATOM 747 N N . GLN A 1 98 ? -3.500 -2.149 -3.291 1.00 97.12 98 GLN A N 1
ATOM 748 C CA . GLN A 1 98 ? -3.844 -3.453 -2.730 1.00 97.12 98 GLN A CA 1
ATOM 749 C C . GLN A 1 98 ? -4.336 -3.365 -1.276 1.00 97.12 98 GLN A C 1
ATOM 751 O O . GLN A 1 98 ? -5.190 -4.163 -0.882 1.00 97.12 98 GLN A O 1
ATOM 756 N N . MET A 1 99 ? -3.847 -2.409 -0.472 1.00 96.75 99 MET A N 1
ATOM 757 C CA . MET A 1 99 ? -4.382 -2.146 0.879 1.00 96.75 99 MET A CA 1
ATOM 758 C C . MET A 1 99 ? -5.853 -1.772 0.822 1.00 96.75 99 MET A C 1
ATOM 760 O O . MET A 1 99 ? -6.649 -2.295 1.599 1.00 96.75 99 MET A O 1
ATOM 764 N N . VAL A 1 100 ? -6.211 -0.902 -0.117 1.00 97.75 100 VAL A N 1
ATOM 765 C CA . VAL A 1 100 ? -7.575 -0.406 -0.279 1.00 97.75 100 VAL A CA 1
ATOM 766 C C . VAL A 1 100 ? -8.469 -1.506 -0.840 1.00 97.75 100 VAL A C 1
ATOM 768 O O . VAL A 1 100 ? -9.489 -1.818 -0.234 1.00 97.75 100 VAL A O 1
ATOM 771 N N . ARG A 1 101 ? -8.043 -2.193 -1.910 1.00 96.19 101 ARG A N 1
ATOM 772 C CA . ARG A 1 101 ? -8.794 -3.312 -2.513 1.00 96.19 101 ARG A CA 1
ATOM 773 C C . ARG A 1 101 ? -9.095 -4.450 -1.545 1.00 96.19 101 ARG A C 1
ATOM 775 O O . ARG A 1 101 ? -10.144 -5.075 -1.653 1.00 96.19 101 ARG A O 1
ATOM 782 N N . LYS A 1 102 ? -8.163 -4.770 -0.643 1.00 93.62 102 LYS A N 1
ATOM 783 C CA . LYS A 1 102 ? -8.310 -5.881 0.311 1.00 93.62 102 LYS A CA 1
ATOM 784 C C . LYS A 1 102 ? -8.995 -5.465 1.617 1.00 93.62 102 LYS A C 1
ATOM 786 O O . LYS A 1 102 ? -9.041 -6.269 2.547 1.00 93.62 102 LYS A O 1
ATOM 791 N N . SER A 1 103 ? -9.466 -4.224 1.733 1.00 95.00 103 SER A N 1
ATOM 792 C CA . SER A 1 103 ? -10.092 -3.705 2.949 1.00 95.00 103 SER A CA 1
ATOM 793 C C . SER A 1 103 ? -11.590 -3.528 2.759 1.00 95.00 103 SER A C 1
ATOM 795 O O . SER A 1 103 ? -12.035 -3.007 1.746 1.00 95.00 103 SER A O 1
ATOM 797 N N . ARG A 1 104 ? -12.376 -3.883 3.780 1.00 93.56 104 ARG A N 1
ATOM 798 C CA . ARG A 1 104 ? -13.804 -3.525 3.841 1.00 93.56 104 ARG A CA 1
ATOM 799 C C . ARG A 1 104 ? -14.055 -2.096 4.336 1.00 93.56 104 ARG A C 1
ATOM 801 O O . ARG A 1 104 ? -15.189 -1.636 4.327 1.00 93.56 104 ARG A O 1
ATOM 808 N N . TRP A 1 105 ? -13.016 -1.432 4.842 1.00 94.44 105 TRP A N 1
ATOM 809 C CA . TRP A 1 105 ? -13.118 -0.143 5.537 1.00 94.44 105 TRP A CA 1
ATOM 810 C C . TRP A 1 105 ? -12.606 1.037 4.714 1.00 94.44 105 TRP A C 1
ATOM 812 O O . TRP A 1 105 ? -12.816 2.189 5.093 1.00 94.44 105 TRP A O 1
ATOM 822 N N . LEU A 1 106 ? -11.895 0.749 3.626 1.00 97.06 106 LEU A N 1
ATOM 823 C CA . LEU A 1 106 ? -11.282 1.729 2.742 1.00 97.06 106 LEU A CA 1
ATOM 824 C C . LEU A 1 106 ? -11.958 1.651 1.374 1.00 97.06 106 LEU A C 1
ATOM 826 O O . LEU A 1 106 ? -12.322 0.567 0.926 1.00 97.06 106 LEU A O 1
ATOM 830 N N . SER A 1 107 ? -12.107 2.797 0.714 1.00 97.19 107 SER A N 1
ATOM 831 C CA . SER A 1 107 ? -12.590 2.890 -0.666 1.00 97.19 107 SER A CA 1
ATOM 832 C C . SER A 1 107 ? -11.552 3.580 -1.545 1.00 97.19 107 SER A C 1
ATOM 834 O O . SER A 1 107 ? -10.627 4.225 -1.043 1.00 97.19 107 SER A O 1
ATOM 836 N N . MET A 1 108 ? -11.719 3.469 -2.863 1.00 97.25 108 MET A N 1
ATOM 837 C CA . MET A 1 108 ? -10.861 4.184 -3.811 1.00 97.25 108 MET A CA 1
ATOM 838 C C . MET A 1 108 ? -10.974 5.705 -3.667 1.00 97.25 108 MET A C 1
ATOM 840 O O . MET A 1 108 ? -9.974 6.387 -3.843 1.00 97.25 108 MET A O 1
ATOM 844 N N . ASP A 1 109 ? -12.126 6.239 -3.251 1.00 97.31 109 ASP A N 1
ATOM 845 C CA . ASP A 1 109 ? -12.268 7.678 -2.980 1.00 97.31 109 ASP A CA 1
ATOM 846 C C . ASP A 1 109 ? -11.394 8.127 -1.801 1.00 97.31 109 ASP A C 1
ATOM 848 O O . ASP A 1 109 ? -10.819 9.212 -1.817 1.00 97.31 109 ASP A O 1
ATOM 852 N N . VAL A 1 110 ? -11.257 7.274 -0.776 1.00 97.25 110 VAL A N 1
ATOM 853 C CA . VAL A 1 110 ? -10.353 7.536 0.354 1.00 97.25 110 VAL A CA 1
ATOM 854 C C . VAL A 1 110 ? -8.898 7.505 -0.109 1.00 97.25 110 VAL A C 1
ATOM 856 O O . VAL A 1 110 ? -8.109 8.323 0.357 1.00 97.25 110 VAL A O 1
ATOM 859 N N . LEU A 1 111 ? -8.544 6.585 -1.013 1.00 97.81 111 LEU A N 1
ATOM 860 C CA . LEU A 1 111 ? -7.209 6.548 -1.604 1.00 97.81 111 LEU A CA 1
ATOM 861 C C . LEU A 1 111 ? -6.926 7.830 -2.381 1.00 97.81 111 LEU A C 1
ATOM 863 O O . LEU A 1 111 ? -5.938 8.485 -2.080 1.00 97.81 111 LEU A O 1
ATOM 867 N N . GLU A 1 112 ? -7.808 8.213 -3.306 1.00 97.31 112 GLU A N 1
ATOM 868 C CA . GLU A 1 112 ? -7.651 9.409 -4.146 1.00 97.31 112 GLU A CA 1
ATOM 869 C C . GLU A 1 112 ? -7.489 10.682 -3.303 1.00 97.31 112 GLU A C 1
ATOM 871 O O . GLU A 1 112 ? -6.702 11.563 -3.643 1.00 97.31 112 GLU A O 1
ATOM 876 N N . ALA A 1 113 ? -8.167 10.755 -2.152 1.00 96.88 113 ALA A N 1
ATOM 877 C CA . ALA A 1 113 ? -8.054 11.880 -1.229 1.00 96.88 113 ALA A CA 1
ATOM 878 C C . ALA A 1 113 ? -6.655 12.042 -0.597 1.00 96.88 113 ALA A C 1
ATOM 880 O O . ALA A 1 113 ? -6.319 13.143 -0.159 1.00 96.88 113 ALA A O 1
ATOM 881 N N . CYS A 1 114 ? -5.841 10.982 -0.516 1.00 96.62 114 CYS A N 1
ATOM 882 C CA . CYS A 1 114 ? -4.493 11.038 0.069 1.00 96.62 114 CYS A CA 1
ATOM 883 C C . CYS A 1 114 ? -3.362 10.609 -0.875 1.00 96.62 114 CYS A C 1
ATOM 885 O O . CYS A 1 114 ? -2.189 10.782 -0.537 1.00 96.62 114 CYS A O 1
ATOM 887 N N . PHE A 1 115 ? -3.688 10.022 -2.024 1.00 96.81 115 PHE A N 1
ATOM 888 C CA . PHE A 1 115 ? -2.740 9.481 -2.981 1.00 96.81 115 PHE A CA 1
ATOM 889 C C . PHE A 1 115 ? -3.366 9.432 -4.388 1.00 96.81 115 PHE A C 1
ATOM 891 O O . PHE A 1 115 ? -4.354 8.728 -4.587 1.00 96.81 115 PHE A O 1
ATOM 898 N N . PRO A 1 116 ? -2.794 10.121 -5.388 1.00 95.44 116 PRO A N 1
ATOM 899 C CA . PRO A 1 116 ? -3.434 10.255 -6.691 1.00 95.44 116 PRO A CA 1
ATOM 900 C C . PRO A 1 116 ? -3.366 8.938 -7.483 1.00 95.44 116 PRO A C 1
ATOM 902 O O . PRO A 1 116 ? -2.292 8.376 -7.730 1.00 95.44 116 PRO A O 1
ATOM 905 N N . TYR A 1 117 ? -4.523 8.430 -7.910 1.00 95.94 117 TYR A N 1
ATOM 906 C CA . TYR A 1 117 ? -4.650 7.105 -8.524 1.00 95.94 117 TYR A CA 1
ATOM 907 C C . TYR A 1 117 ? -3.985 7.001 -9.903 1.00 95.94 117 TYR A C 1
ATOM 909 O O . TYR A 1 117 ? -3.662 5.907 -10.371 1.00 95.94 117 TYR A O 1
ATOM 917 N N . ASN A 1 118 ? -3.720 8.126 -10.573 1.00 96.81 118 ASN A N 1
ATOM 918 C CA . ASN A 1 118 ? -2.963 8.122 -11.825 1.00 96.81 118 ASN A CA 1
ATOM 919 C C . ASN A 1 118 ? -1.557 7.513 -11.659 1.00 96.81 118 ASN A C 1
ATOM 921 O O . ASN A 1 118 ? -1.127 6.784 -12.548 1.00 96.81 118 ASN A O 1
ATOM 925 N N . LEU A 1 119 ? -0.884 7.727 -10.522 1.00 96.06 119 LEU A N 1
ATOM 926 C CA . LEU A 1 119 ? 0.426 7.137 -10.231 1.00 96.06 119 LEU A CA 1
ATOM 927 C C . LEU A 1 119 ? 0.343 5.611 -10.132 1.00 96.06 119 LEU A C 1
ATOM 929 O O . LEU A 1 119 ? 1.200 4.904 -10.657 1.00 96.06 119 LEU A O 1
ATOM 933 N N . VAL A 1 120 ? -0.721 5.101 -9.507 1.00 97.56 120 VAL A N 1
ATOM 934 C CA . VAL A 1 120 ? -0.992 3.661 -9.410 1.00 97.56 120 VAL A CA 1
ATOM 935 C C . VAL A 1 120 ? -1.237 3.062 -10.793 1.00 97.56 120 VAL A C 1
ATOM 937 O O . VAL A 1 120 ? -0.684 2.016 -11.128 1.00 97.56 120 VAL A O 1
ATOM 940 N N . ARG A 1 121 ? -2.046 3.732 -11.621 1.00 97.19 121 ARG A N 1
ATOM 941 C CA . ARG A 1 121 ? -2.326 3.283 -12.989 1.00 97.19 121 ARG A CA 1
ATOM 942 C C . ARG A 1 121 ? -1.044 3.180 -13.814 1.00 97.19 121 ARG A C 1
ATOM 944 O O . ARG A 1 121 ? -0.814 2.146 -14.439 1.00 97.19 121 ARG A O 1
ATOM 951 N N . THR A 1 122 ? -0.209 4.216 -13.777 1.00 96.88 122 THR A N 1
ATOM 952 C CA . THR A 1 122 ? 1.086 4.230 -14.467 1.00 96.88 122 THR A CA 1
ATOM 953 C C . THR A 1 122 ? 2.000 3.121 -13.952 1.00 96.88 122 THR A C 1
ATOM 955 O O . THR A 1 122 ? 2.657 2.456 -14.747 1.00 96.88 122 THR A O 1
ATOM 958 N N . ALA A 1 123 ? 2.003 2.863 -12.641 1.00 96.81 123 ALA A N 1
ATOM 959 C CA . ALA A 1 123 ? 2.794 1.786 -12.062 1.00 96.81 123 ALA A CA 1
ATOM 960 C C . ALA A 1 123 ? 2.402 0.406 -12.612 1.00 96.81 123 ALA A C 1
ATOM 962 O O . ALA A 1 123 ? 3.266 -0.356 -13.044 1.00 96.81 123 ALA A O 1
ATOM 963 N N . TYR A 1 124 ? 1.103 0.094 -12.660 1.00 97.19 124 TYR A N 1
ATOM 964 C CA . TYR A 1 124 ? 0.653 -1.150 -13.281 1.00 97.19 124 TYR A CA 1
ATOM 965 C C . TYR A 1 124 ? 1.057 -1.212 -14.760 1.00 97.19 124 TYR A C 1
ATOM 967 O O . TYR A 1 124 ? 1.625 -2.219 -15.172 1.00 97.19 124 TYR A O 1
ATOM 975 N N . GLN A 1 125 ? 0.835 -0.148 -15.544 1.00 96.50 125 GLN A N 1
ATOM 976 C CA . GLN A 1 125 ? 1.225 -0.111 -16.963 1.00 96.50 125 GLN A CA 1
ATOM 977 C C . GLN A 1 125 ? 2.708 -0.447 -17.163 1.00 96.50 125 GLN A C 1
ATOM 979 O O . GLN A 1 125 ? 3.026 -1.329 -17.956 1.00 96.50 125 GLN A O 1
ATOM 984 N N . GLN A 1 126 ? 3.598 0.163 -16.377 1.00 94.81 126 GLN A N 1
ATOM 985 C CA . GLN A 1 126 ? 5.035 -0.121 -16.420 1.00 94.81 126 GLN A CA 1
ATOM 986 C C . GLN A 1 126 ? 5.352 -1.588 -16.107 1.00 94.81 126 GLN A C 1
ATOM 988 O O . GLN A 1 126 ? 6.147 -2.207 -16.811 1.00 94.81 126 GLN A O 1
ATOM 993 N N . CYS A 1 127 ? 4.719 -2.171 -15.084 1.00 94.56 127 CYS A N 1
ATOM 994 C CA . CYS A 1 127 ? 4.897 -3.589 -14.769 1.00 94.56 127 CYS A CA 1
ATOM 995 C C . CYS A 1 127 ? 4.468 -4.496 -15.930 1.00 94.56 127 CYS A C 1
ATOM 997 O O . CYS A 1 127 ? 5.193 -5.430 -16.262 1.00 94.5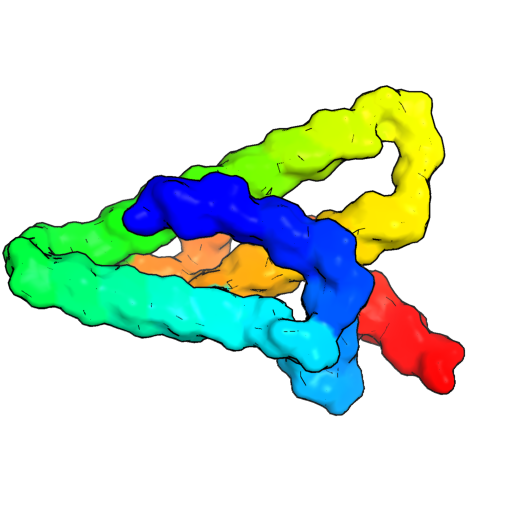6 127 CYS A O 1
ATOM 999 N N . TYR A 1 128 ? 3.320 -4.222 -16.559 1.00 94.94 128 TYR A N 1
ATOM 1000 C CA . TYR A 1 128 ? 2.836 -5.005 -17.702 1.00 94.94 128 TYR A CA 1
ATOM 1001 C C . TYR A 1 128 ? 3.741 -4.856 -18.933 1.00 94.94 128 TYR A C 1
ATOM 1003 O O . TYR A 1 128 ? 4.035 -5.848 -19.595 1.00 94.94 128 TYR A O 1
ATOM 1011 N N . GLU A 1 129 ? 4.248 -3.656 -19.218 1.00 93.00 129 GLU A N 1
ATOM 1012 C CA . GLU A 1 129 ? 5.190 -3.438 -20.324 1.00 93.00 129 GLU A CA 1
ATOM 1013 C C . GLU A 1 129 ? 6.511 -4.195 -20.139 1.00 93.00 129 GLU A C 1
ATOM 1015 O O . GLU A 1 129 ? 7.079 -4.681 -21.116 1.00 93.00 129 GLU A O 1
ATOM 1020 N N . VAL A 1 130 ? 7.008 -4.309 -18.905 1.00 88.81 130 VAL A N 1
ATOM 1021 C CA . VAL A 1 130 ? 8.226 -5.076 -18.597 1.00 88.81 130 VAL A CA 1
ATOM 1022 C C . VAL A 1 130 ? 7.982 -6.583 -18.731 1.00 88.81 130 VAL A C 1
ATOM 1024 O O . VAL A 1 130 ? 8.794 -7.274 -19.343 1.00 88.81 130 VAL A O 1
ATOM 1027 N N . ASP A 1 131 ? 6.853 -7.086 -18.227 1.00 87.69 131 ASP A N 1
ATOM 1028 C CA . ASP A 1 131 ? 6.502 -8.515 -18.278 1.00 87.69 131 ASP A CA 1
ATOM 1029 C C . ASP A 1 131 ? 6.337 -9.006 -19.727 1.00 87.69 131 ASP A C 1
ATOM 1031 O O . ASP A 1 131 ? 6.830 -10.069 -20.072 1.00 87.69 131 ASP A O 1
ATOM 1035 N N . THR A 1 132 ? 5.757 -8.194 -20.622 1.00 84.69 132 THR A N 1
ATOM 1036 C CA . THR A 1 132 ? 5.627 -8.554 -22.055 1.00 84.69 132 THR A CA 1
ATOM 1037 C C . THR A 1 132 ? 6.951 -8.657 -22.818 1.00 84.69 132 THR A C 1
ATOM 1039 O O . THR A 1 132 ? 6.975 -9.199 -23.922 1.00 84.69 132 THR A O 1
ATOM 1042 N N . LYS A 1 133 ? 8.042 -8.107 -22.273 1.00 75.50 133 LYS A N 1
ATOM 1043 C CA . LYS A 1 133 ? 9.377 -8.127 -22.894 1.00 75.50 133 LYS A CA 1
ATOM 1044 C C . LYS A 1 133 ? 10.262 -9.264 -22.374 1.00 75.50 133 LYS A C 1
ATOM 1046 O O . LYS A 1 133 ? 11.375 -9.407 -22.880 1.00 75.50 133 LYS A O 1
ATOM 1051 N N . THR A 1 134 ? 9.804 -9.997 -21.360 1.00 60.97 134 THR A N 1
ATOM 1052 C CA . THR A 1 134 ? 10.550 -11.067 -20.679 1.00 60.97 134 THR A CA 1
ATOM 1053 C C . THR A 1 134 ? 10.111 -12.428 -21.204 1.00 60.97 134 THR A C 1
ATOM 1055 O O . THR A 1 134 ? 11.001 -13.284 -21.400 1.00 60.97 134 THR A O 1
#

Organism: NCBI:txid156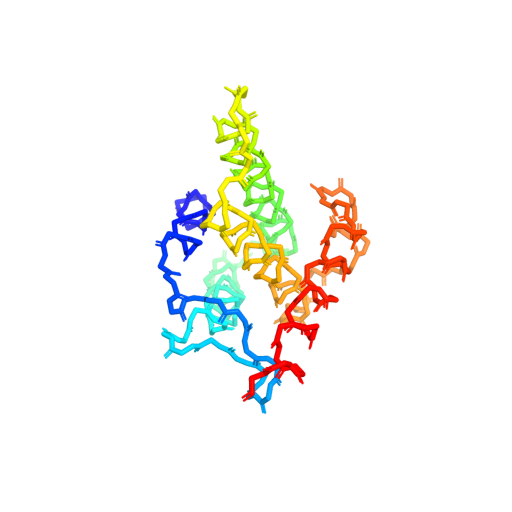1998

Nearest PDB structures (foldseek):
  7usd-assembly1_B  TM=9.228E-01  e=5.733E-07  Homo sapiens
  4n78-assembly1_B  TM=9.223E-01  e=5.453E-07  Homo sapiens
  7usc-assembly1_B  TM=9.211E-01  e=8.140E-07  Homo sapiens
  1x8z-assembly1_A-2  TM=4.178E-01  e=6.058E+00  Arabidopsis thaliana
  1x8z-assembly3_A  TM=4.178E-01  e=6.058E+00  Arabidopsis thaliana

Solvent-accessible surface area (backbone atoms only — not comparable to full-atom values): 7342 Å² total; per-residue (Å²): 104,69,73,60,24,69,48,51,56,60,53,31,73,42,80,47,34,36,62,39,60,96,74,73,36,21,84,67,48,53,71,48,52,31,47,51,50,41,49,54,50,49,51,54,39,54,75,67,70,66,84,44,50,49,58,56,51,49,53,35,51,44,48,28,39,50,44,39,55,49,57,47,55,69,71,57,77,83,58,86,82,46,68,68,55,52,49,21,48,33,26,49,38,48,48,56,51,43,33,31,75,58,28,96,66,47,48,71,69,61,43,48,75,57,42,64,58,68,59,34,53,51,27,52,51,54,35,48,59,54,57,76,74,109